Protein AF-A0A1K1SUQ1-F1 (afdb_monomer)

Nearest PDB structures (foldseek):
  7oyk-assembly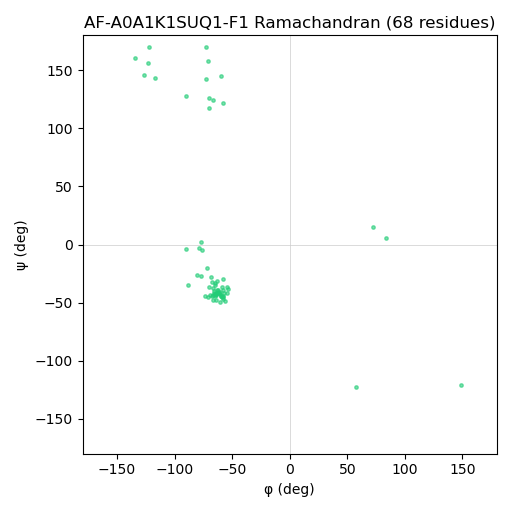2_CCC  TM=8.749E-01  e=6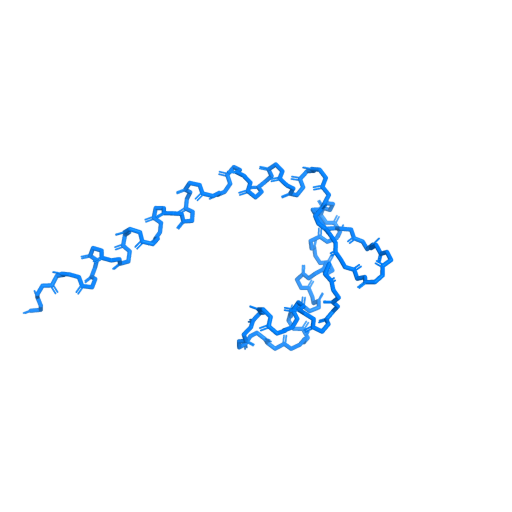.497E-03  Bacillus subtilis subsp. subtilis str. 168
  7oyk-assembly1_BBB  TM=8.750E-01  e=1.306E-02  Bacillus subtilis subsp. subtilis str. 168
  1bja-assembly2_B  TM=7.370E-01  e=1.611E-02  Tequatrovirus T4
  8eju-assembly1_A  TM=7.609E-01  e=5.280E-02  Pseudomonas putida KT2440
  5x12-assembly1_A-2  TM=7.625E-01  e=4.001E-01  Bacillus spizizenii str. W23

pLDDT: mean 91.26, std 9.79, range [51.94, 98.19]

Structure (mmCIF, N/CA/C/O backbone):
data_AF-A0A1K1SUQ1-F1
#
_entry.id   AF-A0A1K1SUQ1-F1
#
loop_
_atom_site.group_PDB
_atom_site.id
_atom_site.type_symbol
_atom_site.label_atom_id
_atom_site.label_alt_id
_atom_site.label_comp_id
_atom_site.label_asym_id
_atom_site.label_entity_id
_atom_site.label_seq_id
_atom_site.pdbx_PDB_ins_code
_atom_site.Cartn_x
_atom_site.Cartn_y
_atom_site.Cartn_z
_atom_site.occupancy
_atom_site.B_iso_or_equiv
_atom_site.auth_seq_id
_atom_site.auth_comp_id
_atom_site.auth_asym_id
_atom_site.auth_atom_id
_atom_site.pdbx_PDB_model_num
ATOM 1 N N . MET A 1 1 ? 10.327 4.659 -3.723 1.00 83.38 1 MET A N 1
ATOM 2 C CA . MET A 1 1 ? 10.883 4.559 -2.349 1.00 83.38 1 MET A CA 1
ATOM 3 C C . MET A 1 1 ? 11.996 3.529 -2.288 1.00 83.38 1 MET A C 1
ATOM 5 O O . MET A 1 1 ? 11.833 2.453 -2.844 1.00 83.38 1 MET A O 1
ATOM 9 N N . SER A 1 2 ? 13.091 3.802 -1.575 1.00 90.06 2 S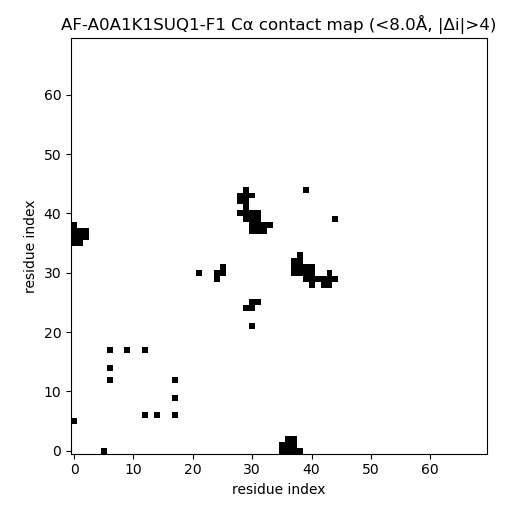ER A N 1
ATOM 10 C CA . SER A 1 2 ? 14.158 2.809 -1.372 1.00 90.06 2 SER A CA 1
ATOM 11 C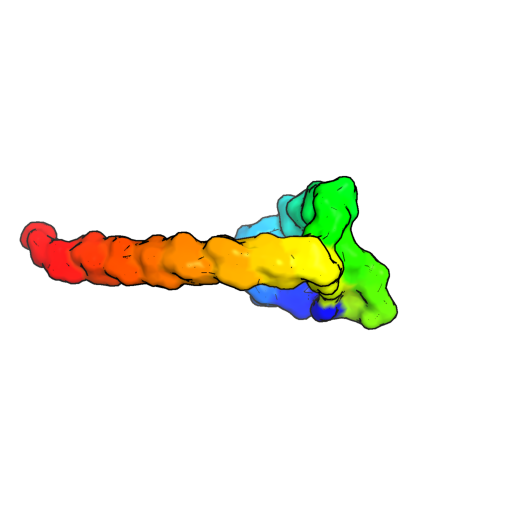 C . SER A 1 2 ? 13.738 1.678 -0.433 1.00 90.06 2 SER A C 1
ATOM 13 O O . SER A 1 2 ? 12.872 1.859 0.423 1.00 90.06 2 SER A O 1
ATOM 15 N N . SER A 1 3 ? 14.398 0.518 -0.520 1.00 85.06 3 SER A N 1
ATOM 16 C CA . SER A 1 3 ? 14.140 -0.618 0.381 1.00 85.06 3 SER A CA 1
ATOM 17 C C . SER A 1 3 ? 14.336 -0.265 1.860 1.00 85.06 3 SER A C 1
ATOM 19 O O . SER A 1 3 ? 13.683 -0.841 2.727 1.00 85.06 3 SER A O 1
ATOM 21 N N . ARG A 1 4 ? 15.235 0.685 2.165 1.00 86.69 4 ARG A N 1
ATOM 22 C CA . ARG A 1 4 ? 15.444 1.193 3.529 1.00 86.69 4 ARG A CA 1
ATOM 23 C C . ARG A 1 4 ? 14.264 2.041 3.994 1.00 86.69 4 ARG A C 1
ATOM 25 O O . ARG A 1 4 ? 13.797 1.840 5.108 1.00 86.69 4 ARG A O 1
ATOM 32 N N . ALA A 1 5 ? 13.774 2.942 3.142 1.00 87.19 5 ALA A N 1
ATOM 33 C CA . ALA A 1 5 ? 12.600 3.754 3.447 1.00 87.19 5 ALA A CA 1
ATOM 34 C C . ALA A 1 5 ? 11.353 2.877 3.638 1.00 87.19 5 ALA A C 1
ATOM 36 O O . ALA A 1 5 ? 10.596 3.086 4.578 1.00 87.19 5 ALA A O 1
ATOM 37 N N . LEU A 1 6 ? 11.190 1.847 2.804 1.00 87.12 6 LEU A N 1
ATOM 38 C CA . LEU A 1 6 ? 10.062 0.921 2.886 1.00 87.12 6 LEU A CA 1
ATOM 39 C C . LEU A 1 6 ? 10.085 0.097 4.186 1.00 87.12 6 LEU A C 1
ATOM 41 O O . LEU A 1 6 ? 9.063 -0.030 4.847 1.00 87.12 6 LEU A O 1
ATOM 45 N N . ARG A 1 7 ? 11.265 -0.385 4.607 1.00 86.44 7 ARG A N 1
ATOM 46 C CA . ARG A 1 7 ? 11.448 -1.032 5.921 1.00 86.44 7 ARG A CA 1
ATOM 47 C C . ARG A 1 7 ? 11.129 -0.103 7.085 1.00 86.44 7 ARG A C 1
ATOM 49 O O . ARG A 1 7 ? 10.473 -0.526 8.021 1.00 86.44 7 ARG A O 1
ATOM 56 N N . SER A 1 8 ? 11.570 1.152 7.015 1.00 87.31 8 SER A N 1
ATOM 57 C CA . SER A 1 8 ? 11.278 2.135 8.062 1.00 87.31 8 SER A CA 1
ATOM 58 C C . SER A 1 8 ? 9.784 2.445 8.170 1.00 87.31 8 SER A C 1
ATOM 60 O O . SER A 1 8 ? 9.303 2.685 9.270 1.00 87.31 8 SER A O 1
ATOM 62 N N . ALA A 1 9 ? 9.060 2.454 7.047 1.00 85.94 9 ALA A N 1
ATOM 63 C CA . ALA A 1 9 ? 7.620 2.699 7.020 1.00 85.94 9 ALA A CA 1
ATOM 64 C C . ALA A 1 9 ? 6.796 1.480 7.471 1.00 85.94 9 ALA A C 1
ATOM 66 O O . ALA A 1 9 ? 5.694 1.643 7.982 1.00 85.94 9 ALA A O 1
ATOM 67 N N . ALA A 1 10 ? 7.325 0.267 7.293 1.00 84.44 10 ALA A N 1
ATOM 68 C CA . ALA A 1 10 ? 6.640 -0.980 7.627 1.00 84.44 10 ALA A CA 1
ATOM 69 C C . ALA A 1 10 ? 6.606 -1.304 9.137 1.00 84.44 10 ALA A C 1
ATOM 71 O O . ALA A 1 10 ? 5.968 -2.283 9.521 1.00 84.44 10 ALA A O 1
ATOM 72 N N . GLY A 1 11 ? 7.271 -0.509 9.984 1.00 84.94 11 GLY A N 1
ATOM 73 C CA . GLY A 1 11 ? 7.247 -0.670 11.441 1.00 84.94 11 GLY A CA 1
ATOM 74 C C . GLY A 1 11 ? 7.726 -2.054 11.891 1.00 84.94 11 GLY A C 1
ATOM 75 O O . GLY A 1 11 ? 8.834 -2.468 11.553 1.00 84.94 11 GLY A O 1
ATOM 76 N N . ASP A 1 12 ? 6.869 -2.769 12.623 1.00 85.44 12 ASP A N 1
ATOM 77 C CA . ASP A 1 12 ? 7.167 -4.067 13.249 1.00 85.44 12 ASP A CA 1
ATOM 78 C C . ASP A 1 12 ? 7.156 -5.267 12.282 1.00 85.44 12 ASP A C 1
ATOM 80 O O . ASP A 1 12 ? 7.358 -6.414 12.691 1.00 85.44 12 ASP A O 1
ATOM 84 N N . ILE A 1 13 ? 6.932 -5.049 10.981 1.00 86.81 13 ILE A N 1
ATOM 85 C CA . ILE A 1 13 ? 6.981 -6.136 9.998 1.00 86.81 13 ILE A CA 1
ATOM 86 C C . ILE A 1 13 ? 8.432 -6.601 9.818 1.00 86.81 13 ILE A C 1
ATOM 88 O O . ILE A 1 13 ? 9.322 -5.822 9.467 1.00 86.81 13 ILE A O 1
ATOM 92 N N . SER A 1 14 ? 8.671 -7.906 9.987 1.00 90.00 14 SER A N 1
ATOM 93 C CA . SER A 1 14 ? 10.009 -8.471 9.800 1.00 90.00 14 SER A CA 1
ATOM 94 C C . SER A 1 14 ? 10.532 -8.225 8.372 1.00 90.00 14 SER A C 1
ATOM 96 O O . SER A 1 14 ? 9.761 -8.283 7.405 1.00 90.00 14 SER A O 1
ATOM 98 N N . PRO A 1 15 ? 11.848 -7.998 8.186 1.00 87.56 15 PRO A N 1
ATOM 99 C CA . PRO A 1 15 ? 12.410 -7.711 6.867 1.00 87.56 15 PRO A CA 1
ATOM 100 C C . PRO A 1 15 ? 12.080 -8.772 5.809 1.00 87.56 15 PRO A C 1
ATOM 102 O O . PRO A 1 15 ? 11.837 -8.424 4.654 1.00 87.56 15 PRO A O 1
ATOM 105 N N . THR A 1 16 ? 12.046 -10.048 6.200 1.00 91.31 16 THR A N 1
ATOM 106 C CA . THR A 1 16 ? 11.735 -11.173 5.309 1.00 91.31 16 THR A CA 1
ATOM 107 C C . THR A 1 16 ? 10.274 -11.161 4.873 1.00 91.31 16 THR A C 1
ATOM 109 O O . THR A 1 16 ? 9.995 -11.320 3.686 1.00 91.31 16 THR A O 1
ATOM 112 N N . VAL A 1 17 ? 9.340 -10.905 5.798 1.00 93.38 17 VAL A N 1
ATOM 113 C CA . VAL A 1 17 ? 7.909 -10.803 5.469 1.00 93.38 17 VAL A CA 1
ATOM 114 C C . VAL A 1 17 ? 7.664 -9.616 4.545 1.00 93.38 17 VAL A C 1
ATOM 116 O O . VAL A 1 17 ? 6.963 -9.752 3.545 1.00 93.38 17 VAL A O 1
ATOM 119 N N . LEU A 1 18 ? 8.299 -8.473 4.814 1.00 92.62 18 LEU A N 1
ATOM 120 C CA . LEU A 1 18 ? 8.181 -7.299 3.954 1.00 92.62 18 LEU A CA 1
ATOM 121 C C . LEU A 1 18 ? 8.698 -7.564 2.534 1.00 92.62 18 LEU A C 1
ATOM 123 O O . LEU A 1 18 ? 8.066 -7.144 1.567 1.00 92.62 18 LEU A O 1
ATOM 127 N N . GLN A 1 19 ? 9.829 -8.262 2.387 1.00 92.00 19 GLN A N 1
ATOM 128 C CA . GLN A 1 19 ? 10.325 -8.644 1.061 1.00 92.00 19 GLN A CA 1
ATOM 129 C C . GLN A 1 19 ? 9.378 -9.621 0.355 1.00 92.00 19 GLN A C 1
ATOM 131 O O . GLN A 1 19 ? 9.101 -9.405 -0.821 1.00 92.00 19 GLN A O 1
ATOM 136 N N . SER A 1 20 ? 8.830 -10.621 1.059 1.00 95.38 20 SER A N 1
ATOM 137 C CA . SER A 1 20 ? 7.830 -11.541 0.488 1.00 95.38 20 SER A CA 1
ATOM 138 C C . SER A 1 20 ? 6.626 -10.779 -0.058 1.00 95.38 20 SER A C 1
ATOM 140 O O . SER A 1 20 ? 6.262 -10.947 -1.215 1.00 95.38 20 SER A O 1
ATOM 142 N N . ARG A 1 21 ? 6.070 -9.847 0.727 1.00 94.75 21 ARG A N 1
ATOM 143 C CA . ARG A 1 21 ? 4.932 -9.018 0.300 1.00 94.75 21 ARG A CA 1
ATOM 144 C C . ARG A 1 21 ? 5.263 -8.139 -0.900 1.00 94.75 21 ARG A C 1
ATOM 146 O O . ARG A 1 21 ? 4.439 -7.997 -1.794 1.00 94.75 21 ARG A O 1
ATOM 153 N N . ILE A 1 22 ? 6.464 -7.567 -0.956 1.00 94.88 22 ILE A N 1
ATOM 154 C CA . ILE A 1 22 ? 6.892 -6.784 -2.122 1.00 94.88 22 ILE A CA 1
ATOM 155 C C . ILE A 1 22 ? 7.049 -7.663 -3.360 1.00 94.88 22 ILE A C 1
ATOM 157 O O . ILE A 1 22 ? 6.700 -7.223 -4.448 1.00 94.88 22 ILE A O 1
ATOM 161 N N . HIS A 1 23 ? 7.544 -8.892 -3.217 1.00 95.56 23 HIS A N 1
ATOM 162 C CA . HIS A 1 23 ? 7.610 -9.839 -4.328 1.00 95.56 23 HIS A CA 1
ATOM 163 C C . HIS A 1 23 ? 6.204 -10.212 -4.814 1.00 95.56 23 HIS A C 1
ATOM 165 O O . HIS A 1 23 ? 5.925 -10.056 -5.994 1.00 95.56 23 HIS A O 1
ATOM 171 N N . GLU A 1 24 ? 5.293 -10.561 -3.905 1.00 97.38 24 GLU A N 1
ATOM 172 C CA . GLU A 1 24 ? 3.892 -10.870 -4.228 1.00 97.38 24 GLU A CA 1
ATOM 173 C C . GLU A 1 24 ? 3.188 -9.700 -4.939 1.00 97.38 24 GLU A C 1
ATOM 175 O O . GLU A 1 24 ? 2.522 -9.894 -5.953 1.00 97.38 24 GLU A O 1
ATOM 180 N N . LEU A 1 25 ? 3.372 -8.463 -4.461 1.00 96.62 25 LEU A N 1
ATOM 181 C CA . LEU A 1 25 ? 2.797 -7.271 -5.096 1.00 96.62 25 LEU A CA 1
ATOM 182 C C . LEU A 1 25 ? 3.417 -6.963 -6.465 1.00 96.62 25 LEU A C 1
ATOM 184 O O . LEU A 1 25 ? 2.755 -6.364 -7.314 1.00 96.62 25 LEU A O 1
ATOM 188 N N . ARG A 1 26 ? 4.676 -7.352 -6.689 1.00 96.88 26 ARG A N 1
ATOM 189 C CA . ARG A 1 26 ? 5.325 -7.242 -8.001 1.00 96.88 26 ARG A CA 1
ATOM 190 C C . ARG A 1 26 ? 4.800 -8.287 -8.973 1.00 96.88 26 ARG A C 1
ATOM 192 O O . ARG A 1 26 ? 4.477 -7.933 -10.102 1.00 96.88 26 ARG A O 1
ATOM 199 N N . ASP A 1 27 ? 4.664 -9.530 -8.527 1.00 97.81 27 ASP A N 1
ATOM 200 C CA . ASP A 1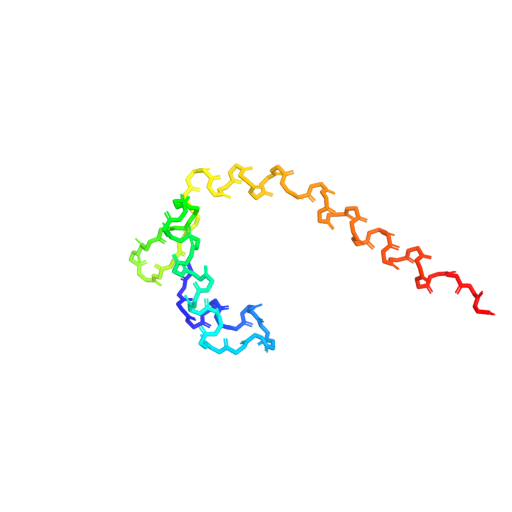 27 ? 4.110 -10.619 -9.334 1.00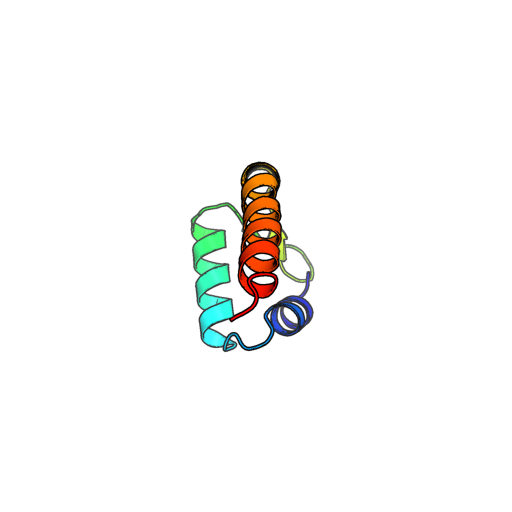 97.81 27 ASP A CA 1
ATOM 201 C C . ASP A 1 27 ? 2.642 -10.340 -9.706 1.00 97.81 27 ASP A C 1
ATOM 203 O O . ASP A 1 27 ? 2.200 -10.678 -10.800 1.00 97.81 27 ASP A O 1
ATOM 207 N N . ALA A 1 28 ? 1.908 -9.636 -8.836 1.00 97.38 28 ALA A N 1
ATOM 208 C CA . ALA A 1 28 ? 0.553 -9.150 -9.095 1.00 97.38 28 ALA A CA 1
ATOM 209 C C . ALA A 1 28 ? 0.479 -7.875 -9.968 1.00 97.38 28 ALA A C 1
ATOM 211 O O . ALA A 1 28 ? -0.618 -7.399 -10.253 1.00 97.38 28 ALA A O 1
ATOM 212 N N . GLY A 1 29 ? 1.610 -7.282 -10.366 1.00 97.44 29 GLY A N 1
ATOM 213 C CA . GLY A 1 29 ? 1.646 -6.075 -11.204 1.00 97.44 29 GLY A CA 1
ATOM 214 C C . GLY A 1 29 ? 1.222 -4.777 -10.503 1.00 97.44 29 GLY A C 1
ATOM 215 O O . GLY A 1 29 ? 0.953 -3.778 -11.169 1.00 97.44 29 GLY A O 1
ATOM 216 N N . ILE A 1 30 ? 1.161 -4.765 -9.170 1.00 98.00 30 ILE A N 1
ATOM 217 C CA . ILE A 1 30 ? 0.772 -3.603 -8.349 1.00 98.00 30 ILE A CA 1
ATOM 218 C C . ILE A 1 30 ? 1.982 -2.725 -8.020 1.00 98.00 30 ILE A C 1
ATOM 220 O O . ILE A 1 30 ? 1.884 -1.500 -7.952 1.00 98.00 30 ILE A O 1
ATOM 224 N N . VAL A 1 31 ? 3.138 -3.355 -7.822 1.00 97.44 31 VAL A N 1
ATOM 225 C CA . VAL A 1 31 ? 4.409 -2.691 -7.526 1.00 97.44 31 VAL A CA 1
ATOM 226 C C . VAL A 1 31 ? 5.398 -2.967 -8.647 1.00 97.44 31 VAL A C 1
ATOM 228 O O . VAL A 1 31 ? 5.480 -4.074 -9.168 1.00 97.44 31 VAL A O 1
ATOM 231 N N . GLU A 1 32 ? 6.220 -1.979 -8.965 1.00 97.19 32 GLU A N 1
ATOM 232 C CA . GLU A 1 32 ? 7.345 -2.118 -9.881 1.00 97.19 32 GLU A CA 1
ATOM 233 C C . GLU A 1 32 ? 8.660 -1.707 -9.222 1.00 97.19 32 GLU A C 1
ATOM 235 O O . GLU A 1 32 ? 8.704 -0.957 -8.239 1.00 97.19 32 GLU A O 1
ATOM 240 N N . ARG A 1 33 ? 9.761 -2.236 -9.762 1.00 95.25 33 ARG A N 1
ATOM 241 C CA . ARG A 1 33 ? 11.106 -1.820 -9.371 1.00 95.25 33 ARG A CA 1
ATOM 242 C C . ARG A 1 33 ? 11.527 -0.665 -10.269 1.00 95.25 33 ARG A C 1
ATOM 244 O O . ARG A 1 33 ? 11.510 -0.801 -11.485 1.00 95.25 33 ARG A O 1
ATOM 251 N N . VAL A 1 34 ? 11.961 0.421 -9.651 1.00 94.19 34 VAL A N 1
ATOM 252 C CA . VAL A 1 34 ? 12.465 1.626 -10.317 1.00 94.19 34 VAL A CA 1
ATOM 253 C C . VAL A 1 34 ? 13.884 1.917 -9.846 1.00 94.19 34 VAL A C 1
ATOM 255 O O . VAL A 1 34 ? 14.367 1.324 -8.869 1.00 94.19 34 VAL A O 1
ATOM 258 N N . ASP A 1 35 ? 14.554 2.857 -10.502 1.00 92.31 35 ASP A N 1
ATOM 259 C CA . ASP A 1 35 ? 15.849 3.335 -10.034 1.00 92.31 35 ASP A CA 1
ATOM 260 C C . ASP A 1 35 ? 15.722 3.885 -8.608 1.00 92.31 35 ASP A C 1
ATOM 262 O O . ASP A 1 35 ? 14.906 4.752 -8.297 1.00 92.31 35 ASP A O 1
ATOM 266 N N . GLY A 1 36 ? 16.499 3.306 -7.693 1.00 87.31 36 GLY A N 1
ATOM 267 C CA . GLY A 1 36 ? 16.467 3.673 -6.279 1.00 87.31 36 GLY A CA 1
ATOM 268 C C . GLY A 1 36 ? 15.381 2.994 -5.434 1.00 87.31 36 GLY A C 1
ATOM 269 O O . GLY A 1 36 ? 15.299 3.307 -4.245 1.00 87.31 36 GLY A O 1
ATOM 270 N N . GLY A 1 37 ? 14.596 2.042 -5.964 1.00 92.19 37 GLY A N 1
ATOM 271 C CA . GLY A 1 37 ? 13.765 1.144 -5.149 1.00 92.19 37 GLY A CA 1
ATOM 272 C C . GLY A 1 37 ? 12.459 0.685 -5.800 1.00 92.19 37 GLY A C 1
ATOM 273 O O . GLY A 1 37 ? 12.488 0.013 -6.823 1.00 92.19 37 GLY A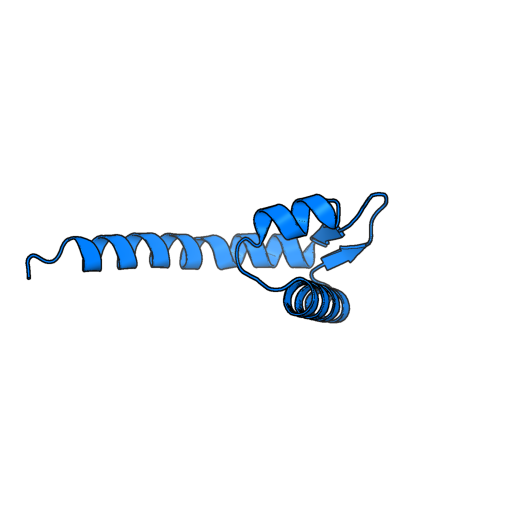 O 1
ATOM 274 N N . TYR A 1 38 ? 11.322 0.986 -5.171 1.00 95.12 38 TYR A N 1
ATOM 275 C CA . TYR A 1 38 ? 9.992 0.509 -5.563 1.00 95.12 38 TYR A CA 1
ATOM 276 C C . TYR A 1 38 ? 8.995 1.653 -5.743 1.00 95.12 38 TYR A C 1
ATOM 278 O O . TYR A 1 38 ? 9.048 2.639 -4.998 1.00 95.12 38 TYR A O 1
ATOM 286 N N . SER A 1 39 ? 8.080 1.502 -6.694 1.00 95.88 39 SER A N 1
ATOM 287 C CA . SER A 1 39 ? 6.948 2.401 -6.936 1.00 95.88 39 SER A CA 1
ATOM 288 C C . SER A 1 39 ? 5.667 1.593 -7.139 1.00 95.88 39 SER A C 1
ATOM 290 O O . SER A 1 39 ? 5.734 0.403 -7.443 1.00 95.88 39 SER A O 1
ATOM 292 N N . LEU A 1 40 ? 4.510 2.232 -6.969 1.00 96.94 40 LEU A N 1
ATOM 293 C CA . LEU A 1 40 ? 3.256 1.681 -7.475 1.00 96.94 40 LEU A CA 1
ATOM 294 C C . LEU A 1 40 ? 3.229 1.817 -8.997 1.00 96.94 40 LEU A C 1
ATOM 296 O O . LEU A 1 40 ? 3.672 2.834 -9.534 1.00 96.94 40 LEU A O 1
ATOM 300 N N . THR A 1 41 ? 2.684 0.802 -9.660 1.00 98.12 41 THR A N 1
ATOM 301 C CA . THR A 1 41 ? 2.284 0.890 -11.068 1.00 98.12 41 THR A CA 1
ATOM 302 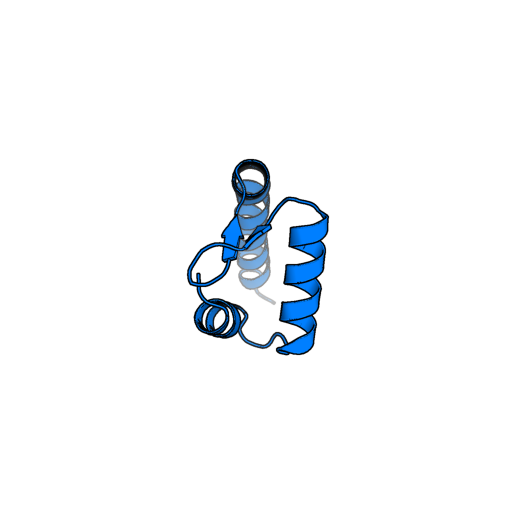C C . THR A 1 41 ? 1.015 1.744 -11.191 1.00 98.12 41 THR A C 1
ATOM 304 O O . THR A 1 41 ? 0.367 2.026 -10.177 1.00 98.12 41 THR A O 1
ATOM 307 N N . PRO A 1 42 ? 0.583 2.119 -12.410 1.00 98.19 42 PRO A N 1
ATOM 308 C CA . PRO A 1 42 ? -0.717 2.764 -12.598 1.00 98.19 42 PRO A CA 1
ATOM 309 C C . PRO A 1 42 ? -1.881 1.955 -12.003 1.00 98.19 42 PRO A C 1
ATOM 311 O O . PRO A 1 42 ? -2.724 2.518 -11.310 1.00 98.19 42 PRO A O 1
ATOM 314 N N . LEU A 1 43 ? -1.869 0.627 -12.176 1.00 97.81 43 LEU A N 1
ATOM 315 C CA . LEU A 1 43 ? -2.858 -0.274 -11.572 1.00 97.81 43 LEU A CA 1
ATOM 316 C C . LEU A 1 43 ? -2.788 -0.253 -10.039 1.00 97.81 43 LEU A C 1
ATOM 318 O O . LEU A 1 43 ? -3.812 -0.248 -9.359 1.00 97.81 43 LEU A O 1
ATOM 322 N N . GLY A 1 44 ? -1.578 -0.235 -9.475 1.00 97.75 44 GLY A N 1
ATOM 323 C CA . GLY A 1 44 ? -1.404 -0.164 -8.029 1.00 97.75 44 GLY A CA 1
ATOM 324 C C . GLY A 1 44 ? -1.851 1.163 -7.424 1.00 97.75 44 GLY A C 1
ATOM 325 O O . GLY A 1 44 ? -2.357 1.181 -6.301 1.00 97.75 44 GLY A O 1
ATOM 326 N N . LEU A 1 45 ? -1.710 2.263 -8.166 1.00 97.56 45 LEU A N 1
ATOM 327 C CA . LEU A 1 45 ? -2.244 3.560 -7.768 1.00 97.56 45 LEU A CA 1
ATOM 328 C C . LEU A 1 45 ? -3.778 3.548 -7.769 1.00 97.56 45 LEU A C 1
ATOM 330 O O . LEU A 1 45 ? -4.375 3.924 -6.763 1.00 97.56 45 LEU A O 1
ATOM 334 N N . GLU A 1 46 ? -4.400 3.037 -8.833 1.00 97.81 46 GLU A N 1
ATOM 335 C CA . GLU A 1 46 ? -5.859 2.897 -8.929 1.00 97.81 46 GLU A CA 1
ATOM 336 C C . GLU A 1 46 ? -6.423 2.043 -7.781 1.00 97.81 46 GLU A C 1
ATOM 338 O O . GLU A 1 46 ? -7.381 2.437 -7.112 1.00 97.81 46 GLU A O 1
ATOM 343 N N . LEU A 1 47 ? -5.778 0.911 -7.475 1.00 96.62 47 LEU A N 1
ATOM 344 C CA . LEU A 1 47 ? -6.148 0.069 -6.336 1.00 96.62 47 LEU A CA 1
ATOM 345 C C . LEU A 1 47 ? -6.047 0.829 -5.006 1.00 96.62 47 LEU A C 1
ATOM 347 O O . LEU A 1 47 ? -6.941 0.727 -4.166 1.00 96.62 47 LEU A O 1
ATOM 351 N N . SER A 1 48 ? -4.965 1.585 -4.803 1.00 95.75 48 SER A N 1
ATOM 352 C CA . SER A 1 48 ? -4.760 2.388 -3.593 1.00 95.75 48 SER A CA 1
ATOM 353 C C . SER A 1 48 ? -5.874 3.427 -3.412 1.00 95.75 48 SER A C 1
ATOM 355 O O . SER A 1 48 ? -6.435 3.564 -2.322 1.00 95.75 48 SER A O 1
ATOM 357 N N . GLU A 1 49 ? -6.255 4.113 -4.491 1.00 97.31 49 GLU A N 1
ATOM 358 C CA . GLU A 1 49 ? -7.341 5.096 -4.490 1.00 97.31 49 GLU A CA 1
ATOM 359 C C . GLU A 1 49 ? -8.701 4.451 -4.203 1.00 97.31 49 GLU A C 1
ATOM 361 O O . GLU A 1 49 ? -9.452 4.951 -3.358 1.00 97.31 49 GLU A O 1
ATOM 366 N N . ALA A 1 50 ? -8.992 3.309 -4.832 1.00 97.06 50 ALA A N 1
ATOM 367 C CA . ALA A 1 50 ? -10.217 2.545 -4.605 1.00 97.06 50 ALA A CA 1
ATOM 368 C C . ALA A 1 50 ? -10.307 1.983 -3.174 1.00 97.06 50 ALA A C 1
ATOM 370 O O . ALA A 1 50 ? -11.397 1.896 -2.605 1.00 97.06 50 ALA A O 1
ATOM 371 N N . PHE A 1 51 ? -9.170 1.633 -2.566 1.00 96.19 51 PHE A N 1
ATOM 372 C CA . PHE A 1 51 ? -9.101 1.109 -1.202 1.00 96.19 51 PHE A CA 1
ATOM 373 C C . PHE A 1 51 ? -9.170 2.208 -0.127 1.00 96.19 51 PHE A C 1
ATOM 375 O O . PHE A 1 51 ? -9.644 1.967 0.988 1.00 96.19 51 PHE A O 1
ATOM 382 N N . ALA A 1 52 ? -8.749 3.437 -0.440 1.00 95.94 52 ALA A N 1
ATOM 383 C CA . ALA A 1 52 ? -8.660 4.537 0.522 1.00 95.94 52 ALA A CA 1
ATOM 384 C C . ALA A 1 52 ? -9.962 4.834 1.309 1.00 95.94 52 ALA A C 1
ATOM 386 O O . ALA A 1 52 ? -9.869 5.127 2.505 1.00 95.94 52 ALA A O 1
ATOM 387 N N . PRO A 1 53 ? -11.181 4.762 0.728 1.00 97.31 53 PRO A N 1
ATOM 388 C CA . PRO A 1 53 ? -12.423 4.903 1.486 1.00 97.31 53 PRO A CA 1
ATOM 389 C C . PRO A 1 53 ? -12.594 3.843 2.580 1.00 97.31 53 PRO A C 1
ATOM 391 O O . PRO A 1 53 ? -13.001 4.197 3.687 1.00 97.31 53 PRO A O 1
ATOM 394 N N . LEU A 1 54 ? -12.246 2.580 2.301 1.00 97.19 54 LEU A N 1
ATOM 395 C CA . LEU A 1 54 ? -12.313 1.491 3.282 1.00 97.19 54 LEU A CA 1
ATOM 396 C C . LEU A 1 54 ? -11.302 1.707 4.406 1.00 97.19 54 LEU A C 1
ATOM 398 O O . LEU A 1 54 ? -11.656 1.584 5.576 1.00 97.19 54 LEU A O 1
ATOM 402 N N . TYR A 1 55 ? -10.078 2.117 4.064 1.00 94.94 55 TYR A N 1
ATOM 403 C CA . TYR A 1 55 ? -9.060 2.462 5.057 1.00 94.94 55 TYR A CA 1
ATOM 404 C C . TYR A 1 55 ? -9.523 3.598 5.986 1.00 94.94 55 TYR A C 1
ATOM 406 O O . TYR A 1 55 ? -9.432 3.490 7.208 1.00 94.94 55 TYR A O 1
ATOM 414 N N . ARG A 1 56 ? -10.109 4.668 5.426 1.00 96.38 56 ARG A N 1
ATOM 415 C CA . ARG A 1 56 ? -10.679 5.773 6.220 1.00 96.38 56 ARG A CA 1
ATOM 416 C C . ARG A 1 56 ? -11.849 5.327 7.093 1.00 96.38 56 ARG A C 1
ATOM 418 O O . ARG A 1 56 ? -11.991 5.818 8.210 1.00 96.38 56 ARG A O 1
ATOM 425 N N . PHE A 1 57 ? -12.706 4.443 6.587 1.00 96.94 57 PHE A N 1
ATOM 426 C CA . PHE A 1 57 ? -13.811 3.890 7.366 1.00 96.94 57 PHE A CA 1
ATOM 427 C C . PHE A 1 57 ? -13.303 3.061 8.548 1.00 96.94 57 PHE A C 1
ATOM 429 O O . PHE A 1 57 ? -13.801 3.244 9.653 1.00 96.94 57 PHE A O 1
ATOM 436 N N . ALA A 1 58 ? -12.287 2.220 8.343 1.00 96.81 58 ALA A N 1
ATOM 437 C CA . ALA A 1 58 ? -11.693 1.419 9.411 1.00 96.81 58 ALA A CA 1
ATOM 438 C C . ALA A 1 58 ? -11.172 2.291 10.566 1.00 96.81 58 ALA A C 1
ATOM 440 O O . ALA A 1 58 ? -11.430 1.970 11.722 1.00 96.81 58 ALA A O 1
ATOM 441 N N . GLY A 1 59 ? -10.529 3.427 10.264 1.00 94.75 59 GLY A N 1
ATOM 442 C CA . GLY A 1 59 ? -10.118 4.397 11.287 1.00 94.75 59 GLY A CA 1
ATOM 443 C C . GLY A 1 59 ? -11.302 4.969 12.070 1.00 94.75 59 GLY A C 1
ATOM 444 O O . GLY A 1 59 ? -11.324 4.900 13.292 1.00 94.75 59 GLY A O 1
ATOM 445 N N . LYS A 1 60 ? -12.347 5.438 11.371 1.00 95.44 60 LYS A N 1
ATOM 446 C CA . LYS A 1 60 ? -13.577 5.927 12.028 1.00 95.44 60 LYS A CA 1
ATOM 447 C C . LYS A 1 60 ? -14.227 4.863 12.910 1.00 95.44 60 LYS A C 1
ATOM 449 O O . LYS A 1 60 ? -14.760 5.181 13.966 1.00 95.44 60 LYS A O 1
ATOM 454 N N . TRP A 1 61 ? -14.227 3.615 12.452 1.00 95.88 61 TRP A N 1
ATOM 455 C CA . TRP A 1 61 ? -14.797 2.502 13.196 1.00 95.88 61 TRP A CA 1
ATOM 456 C C . TRP A 1 61 ? -13.991 2.202 14.463 1.00 95.88 61 TRP A C 1
ATOM 458 O O . TRP A 1 61 ? -14.592 2.056 15.525 1.00 95.88 61 TRP A O 1
ATOM 468 N N . ALA A 1 62 ? -12.658 2.185 14.379 1.00 95.31 62 ALA A N 1
ATOM 469 C CA . ALA A 1 62 ? -11.789 2.040 15.544 1.00 95.31 62 ALA A CA 1
ATOM 470 C C . ALA A 1 62 ? -12.035 3.157 16.576 1.00 95.31 62 ALA A C 1
ATOM 472 O O . ALA A 1 62 ? -12.283 2.858 17.742 1.00 95.31 62 ALA A O 1
ATOM 473 N N . ASP A 1 63 ? -12.106 4.417 16.132 1.00 94.50 63 ASP A N 1
ATOM 474 C CA . ASP A 1 63 ? -12.412 5.560 17.003 1.00 94.50 63 ASP A CA 1
ATOM 475 C C . ASP A 1 63 ? -13.773 5.413 17.706 1.00 94.50 63 ASP A C 1
ATOM 477 O O . ASP A 1 63 ? -13.941 5.834 18.850 1.00 94.50 63 ASP A O 1
ATOM 481 N N . CYS A 1 64 ? -14.775 4.836 17.031 1.00 93.50 64 CYS A N 1
ATOM 482 C CA . CYS A 1 64 ? -16.075 4.558 17.640 1.00 93.50 64 CYS A CA 1
ATOM 483 C C . CYS A 1 64 ? -15.980 3.511 18.759 1.00 93.50 64 CYS A C 1
ATOM 485 O O . CYS A 1 64 ? -16.636 3.688 19.781 1.00 93.50 64 CYS A O 1
ATOM 487 N N . LEU A 1 65 ? -15.166 2.464 18.588 1.00 92.56 65 LEU A N 1
ATOM 488 C CA . LEU A 1 65 ? -14.969 1.421 19.602 1.00 92.56 65 LEU A CA 1
ATOM 489 C C . LEU A 1 65 ? -14.185 1.936 20.817 1.00 92.56 65 LEU A C 1
ATOM 491 O O . LEU A 1 65 ? -14.485 1.567 21.946 1.00 92.56 65 LEU A O 1
ATOM 495 N N . GLU A 1 66 ? -13.208 2.820 20.612 1.00 82.56 66 GLU A N 1
ATOM 496 C CA . GLU A 1 66 ? -12.444 3.434 21.711 1.00 82.56 66 GLU A CA 1
ATOM 497 C C . GLU A 1 66 ? -13.265 4.452 22.519 1.00 82.56 66 GLU A C 1
ATOM 499 O O . GLU A 1 66 ? -12.934 4.766 23.662 1.00 82.56 66 GLU A O 1
ATOM 504 N N . ARG A 1 67 ? -14.347 4.971 21.927 1.00 66.19 67 ARG A N 1
ATOM 505 C CA . ARG A 1 67 ? -15.266 5.935 22.547 1.00 66.19 67 ARG A CA 1
ATOM 506 C C . ARG A 1 67 ? -16.432 5.297 23.296 1.00 66.19 67 ARG A C 1
ATOM 508 O O . ARG A 1 67 ? -17.197 6.039 23.912 1.00 66.19 67 ARG A O 1
ATOM 515 N N . GLU A 1 68 ? -16.586 3.975 23.272 1.00 51.94 68 GLU A N 1
ATOM 516 C CA . GLU A 1 68 ? -17.537 3.303 24.158 1.00 51.94 68 GLU A CA 1
ATOM 517 C C . GLU A 1 68 ? -17.022 3.377 25.608 1.00 51.94 68 GLU A C 1
ATOM 519 O O . GLU A 1 68 ? -15.942 2.857 25.906 1.00 51.94 68 GLU A O 1
ATOM 524 N N . PRO A 1 69 ? -17.752 4.029 26.536 1.00 54.31 69 PRO A N 1
ATOM 525 C CA . PRO A 1 69 ? -17.429 3.913 27.946 1.00 54.31 69 PRO A CA 1
ATOM 526 C C . PRO A 1 69 ? -17.701 2.463 28.354 1.00 54.31 69 PRO A C 1
ATOM 528 O O . PRO A 1 69 ? -18.795 1.946 28.132 1.00 54.31 69 PRO A O 1
ATOM 531 N N . ARG A 1 70 ? -16.675 1.812 28.900 1.00 52.34 70 ARG A N 1
ATOM 532 C CA . ARG A 1 70 ? -16.767 0.465 29.467 1.00 52.34 70 ARG A CA 1
ATOM 533 C C . ARG A 1 70 ? -17.790 0.392 30.598 1.00 52.34 70 ARG A C 1
ATOM 535 O O . ARG A 1 70 ? -17.847 1.363 31.387 1.00 52.34 70 ARG A O 1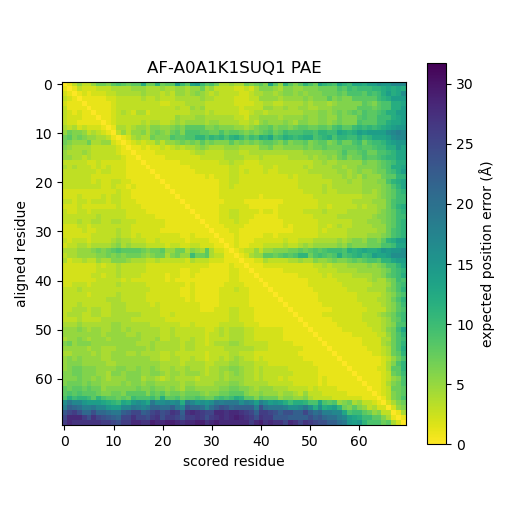
#

Foldseek 3Di:
DALVVQVVVVPPDDSVNSVVVQVVCVVVQQWDADVRGIDGDPVVVVVCVVCVVVVVVVVVVVVVVVPDDD

Solvent-accessible surface area (backbone atoms only — not comparable to full-atom values): 3995 Å² total; per-residue (Å²): 84,32,70,66,58,51,52,66,71,52,60,90,56,51,72,66,60,52,49,51,52,53,50,55,34,36,78,68,55,28,33,42,80,49,94,71,32,40,43,68,30,76,62,26,48,53,50,50,61,71,44,44,62,58,56,55,47,52,51,57,51,50,54,53,62,74,66,55,82,128

Sequence (70 aa):
MSSRALRSAAGDISPTVLQSRIHELRDAGIVERVDGGYSLTPLGLELSEAFAPLYRFAGKWADCLEREPR

Mean predicted aligned error: 4.99 Å

Secondary structure (DSSP, 8-state):
--HHHHHHHTTTS-HHHHHHHHHHHHHTTSEEEETTEEEE-HHHHHHHHHHHHHHHHHHHHHHHHHTS--

Radius of gyration: 15.49 Å; Cα contacts (8 Å, |Δi|>4): 42; chains: 1; bounding box: 34×18×42 Å